Protein AF-A0A8H2NND2-F1 (afdb_monomer_lite)

Structure (mmCIF, N/CA/C/O backbone):
data_AF-A0A8H2NND2-F1
#
_entry.id   AF-A0A8H2NND2-F1
#
loop_
_atom_site.group_PDB
_atom_site.id
_atom_site.type_symbol
_atom_site.label_atom_id
_atom_site.label_alt_id
_atom_site.label_comp_id
_atom_site.label_asym_id
_atom_site.label_entity_id
_atom_site.label_seq_id
_atom_site.pdbx_PDB_ins_code
_atom_site.Cartn_x
_atom_site.Cartn_y
_atom_site.Cartn_z
_atom_site.occupancy
_atom_site.B_iso_or_equiv
_atom_site.auth_seq_id
_atom_site.auth_comp_id
_atom_site.auth_asym_id
_atom_site.auth_atom_id
_atom_site.pdbx_PDB_model_num
ATOM 1 N N . MET A 1 1 ? 21.961 -2.029 -0.034 1.00 73.00 1 MET A N 1
ATOM 2 C CA . MET A 1 1 ? 20.960 -2.252 -1.105 1.00 73.00 1 MET A CA 1
ATOM 3 C C . MET A 1 1 ? 20.460 -0.881 -1.541 1.00 73.00 1 MET A C 1
ATOM 5 O O . MET A 1 1 ? 20.044 -0.136 -0.665 1.00 73.00 1 MET A O 1
ATOM 9 N N . SER A 1 2 ? 20.564 -0.498 -2.816 1.00 92.62 2 SER A N 1
ATOM 10 C CA . SER A 1 2 ? 20.073 0.818 -3.266 1.00 92.62 2 SER A CA 1
ATOM 11 C C . SER A 1 2 ? 18.563 0.792 -3.539 1.00 92.62 2 SER A C 1
ATOM 13 O O . SER A 1 2 ? 17.983 -0.272 -3.765 1.00 92.62 2 SER A O 1
ATOM 15 N N . VAL A 1 3 ? 17.925 1.967 -3.565 1.00 85.38 3 VAL A N 1
ATOM 16 C CA . VAL A 1 3 ? 16.500 2.105 -3.931 1.00 85.38 3 VAL A CA 1
ATOM 17 C C . VAL A 1 3 ? 16.230 1.508 -5.318 1.00 85.38 3 VAL A C 1
ATOM 19 O O . VAL A 1 3 ? 15.247 0.792 -5.507 1.00 85.38 3 VAL A O 1
ATOM 22 N N . ALA A 1 4 ? 17.145 1.730 -6.267 1.00 90.75 4 ALA A N 1
ATOM 23 C CA . ALA A 1 4 ? 17.067 1.171 -7.614 1.00 90.75 4 ALA A CA 1
ATOM 24 C C . ALA A 1 4 ? 17.147 -0.365 -7.616 1.00 90.75 4 ALA A C 1
ATOM 26 O O . ALA A 1 4 ? 16.371 -1.013 -8.313 1.00 90.75 4 ALA A O 1
ATOM 27 N N . MET A 1 5 ? 18.019 -0.959 -6.790 1.00 93.69 5 MET A N 1
ATOM 28 C CA . MET A 1 5 ? 18.108 -2.418 -6.665 1.00 93.69 5 MET A CA 1
ATOM 29 C C . MET A 1 5 ? 16.816 -3.033 -6.123 1.00 93.69 5 MET A C 1
ATOM 31 O O . MET A 1 5 ? 16.362 -4.052 -6.638 1.00 93.69 5 MET A O 1
ATOM 35 N N . LEU A 1 6 ? 16.229 -2.440 -5.078 1.00 91.75 6 LEU A N 1
ATOM 36 C CA . LEU A 1 6 ? 15.003 -2.961 -4.472 1.00 91.75 6 LEU A CA 1
ATOM 37 C C . LEU A 1 6 ? 13.834 -2.898 -5.463 1.00 91.75 6 LEU A C 1
ATOM 39 O O . LEU A 1 6 ? 13.094 -3.870 -5.614 1.00 91.75 6 LEU A O 1
ATOM 43 N N . ARG A 1 7 ? 13.710 -1.777 -6.180 1.00 92.56 7 ARG A N 1
ATOM 44 C CA . ARG A 1 7 ? 12.675 -1.603 -7.198 1.00 92.56 7 ARG A CA 1
ATOM 45 C C . ARG A 1 7 ? 12.864 -2.537 -8.391 1.00 92.56 7 ARG A C 1
ATOM 47 O O . ARG A 1 7 ? 11.903 -3.177 -8.797 1.00 92.56 7 ARG A O 1
ATOM 54 N N . GLY A 1 8 ? 14.093 -2.682 -8.887 1.00 94.06 8 GLY A N 1
ATOM 55 C CA . GLY A 1 8 ? 14.400 -3.595 -9.989 1.00 94.06 8 GLY A CA 1
ATOM 56 C C . GLY A 1 8 ? 14.063 -5.049 -9.654 1.00 94.06 8 GLY A C 1
ATOM 57 O O . GLY A 1 8 ? 13.446 -5.737 -10.460 1.00 94.06 8 GLY A O 1
ATOM 58 N N . ARG A 1 9 ? 14.374 -5.506 -8.433 1.00 94.81 9 ARG A N 1
ATOM 59 C CA . ARG A 1 9 ? 13.990 -6.853 -7.970 1.00 94.81 9 ARG A CA 1
ATOM 60 C C . ARG A 1 9 ? 12.475 -7.047 -7.913 1.00 94.81 9 ARG A C 1
ATOM 62 O O . ARG A 1 9 ? 11.997 -8.118 -8.268 1.00 94.81 9 ARG A O 1
ATOM 69 N N . PHE A 1 10 ? 11.730 -6.030 -7.478 1.00 95.06 10 PHE A N 1
ATOM 70 C CA . PHE A 1 10 ? 10.268 -6.075 -7.491 1.00 95.06 10 PHE A CA 1
ATOM 71 C C . PHE A 1 10 ? 9.716 -6.162 -8.917 1.00 95.06 10 PHE A C 1
ATOM 73 O O . PHE A 1 10 ? 8.856 -6.997 -9.174 1.00 95.06 10 PHE A O 1
ATOM 80 N N . ASP A 1 11 ? 10.202 -5.321 -9.834 1.00 94.81 11 ASP A N 1
ATOM 81 C CA . ASP A 1 11 ? 9.716 -5.308 -11.217 1.00 94.81 11 ASP A CA 1
ATOM 82 C C . ASP A 1 11 ? 9.991 -6.660 -11.905 1.00 94.81 11 ASP A C 1
ATOM 84 O O . ASP A 1 11 ? 9.073 -7.224 -12.491 1.00 94.81 11 ASP A O 1
ATOM 88 N N . LEU A 1 12 ? 11.178 -7.253 -11.709 1.00 95.88 12 LEU A N 1
ATOM 89 C CA . LEU A 1 12 ? 11.490 -8.606 -12.196 1.00 95.88 12 LEU A CA 1
ATOM 90 C C . LEU A 1 12 ? 10.544 -9.675 -11.628 1.00 95.88 12 LEU A C 1
ATOM 92 O O . LEU A 1 12 ? 10.078 -10.540 -12.363 1.00 95.88 12 LEU A O 1
ATOM 96 N N . ALA A 1 13 ? 10.252 -9.622 -10.326 1.00 96.00 13 ALA A N 1
ATOM 97 C CA . ALA A 1 13 ? 9.335 -10.566 -9.691 1.00 96.00 13 ALA A CA 1
ATOM 98 C C . ALA A 1 13 ? 7.895 -10.404 -10.204 1.00 96.00 13 ALA A C 1
ATOM 100 O O . ALA A 1 13 ? 7.197 -11.398 -10.401 1.00 96.00 13 ALA A O 1
ATOM 101 N N . ARG A 1 14 ? 7.450 -9.164 -10.445 1.00 96.50 14 ARG A N 1
ATOM 102 C CA . ARG A 1 14 ? 6.133 -8.879 -11.025 1.00 96.50 14 ARG A CA 1
ATOM 103 C C . ARG A 1 14 ? 6.035 -9.415 -12.452 1.00 96.50 14 ARG A C 1
ATOM 105 O O . ARG A 1 14 ? 5.045 -10.062 -12.783 1.00 96.50 14 ARG A O 1
ATOM 112 N N . ASP A 1 15 ? 7.056 -9.162 -13.265 1.00 95.88 15 ASP A N 1
ATOM 113 C CA . ASP A 1 15 ? 7.093 -9.607 -14.656 1.00 95.88 15 ASP A CA 1
ATOM 114 C C . ASP A 1 15 ? 7.116 -11.143 -14.732 1.00 95.88 15 ASP A C 1
ATOM 116 O O . ASP A 1 15 ? 6.360 -11.731 -15.500 1.00 95.88 15 ASP A O 1
ATOM 120 N N . ALA A 1 16 ? 7.879 -11.809 -13.855 1.00 97.12 16 ALA A N 1
ATOM 121 C CA . ALA A 1 16 ? 7.881 -13.270 -13.729 1.00 97.12 16 ALA A CA 1
ATOM 122 C C . ALA A 1 16 ? 6.524 -13.849 -13.280 1.00 97.12 16 ALA A C 1
ATOM 124 O O . ALA A 1 16 ? 6.181 -14.969 -13.651 1.00 97.12 16 ALA A O 1
ATOM 125 N N . ALA A 1 17 ? 5.740 -13.095 -12.504 1.00 96.25 17 ALA A N 1
ATOM 126 C CA . ALA A 1 17 ? 4.378 -13.460 -12.114 1.00 96.25 17 ALA A CA 1
ATOM 127 C C . ALA A 1 17 ? 3.327 -13.161 -13.203 1.00 96.25 17 ALA A C 1
ATOM 129 O O . ALA A 1 17 ? 2.148 -13.441 -12.994 1.00 96.25 17 ALA A O 1
ATOM 130 N N . GLY A 1 18 ? 3.724 -12.577 -14.342 1.00 96.62 18 GLY A N 1
ATOM 131 C CA . GLY A 1 18 ? 2.822 -12.240 -15.445 1.00 96.62 18 GLY A CA 1
ATOM 132 C C . GLY A 1 18 ? 1.848 -11.099 -15.137 1.00 96.62 18 GLY A C 1
ATOM 133 O O . GLY A 1 18 ? 0.807 -11.003 -15.780 1.00 96.62 18 GLY A O 1
ATOM 134 N N . VAL A 1 19 ? 2.153 -10.246 -14.153 1.00 95.75 19 VAL A N 1
ATOM 135 C CA . VAL A 1 19 ? 1.260 -9.154 -13.733 1.00 95.75 19 VAL A CA 1
ATOM 136 C C . VAL A 1 19 ? 1.649 -7.853 -14.426 1.00 95.75 19 VAL A C 1
ATOM 138 O O . VAL A 1 19 ? 2.806 -7.423 -14.371 1.00 95.75 19 VAL A O 1
ATOM 141 N N . ALA A 1 20 ? 0.683 -7.172 -15.045 1.00 94.56 20 ALA A N 1
ATOM 142 C CA . ALA A 1 20 ? 0.963 -5.915 -15.721 1.00 94.56 20 ALA A CA 1
ATOM 143 C C . ALA A 1 20 ? 1.311 -4.797 -14.720 1.00 94.56 20 ALA A C 1
ATOM 145 O O . ALA A 1 20 ? 0.766 -4.693 -13.618 1.00 94.56 20 ALA A O 1
ATOM 146 N N . LYS A 1 21 ? 2.196 -3.880 -15.127 1.00 91.31 21 LYS A N 1
ATOM 147 C CA . LYS A 1 21 ? 2.609 -2.728 -14.303 1.00 91.31 21 LYS A CA 1
ATOM 148 C C . LYS A 1 21 ? 1.456 -1.803 -13.905 1.00 91.31 21 LYS A C 1
ATOM 150 O O . LYS A 1 21 ? 1.540 -1.126 -12.879 1.00 91.31 21 LYS A O 1
ATOM 155 N N . SER A 1 22 ? 0.426 -1.712 -14.741 1.00 92.88 22 SER A N 1
ATOM 156 C CA . SER A 1 22 ? -0.794 -0.947 -14.466 1.00 92.88 22 SER A CA 1
ATOM 157 C C . SER A 1 22 ? -1.642 -1.579 -13.364 1.00 92.88 22 SER A C 1
ATOM 159 O O . SER A 1 22 ? -2.358 -0.858 -12.677 1.00 92.88 22 SER A O 1
ATOM 161 N N . GLU A 1 23 ? -1.542 -2.894 -13.180 1.00 92.12 23 GLU A N 1
ATOM 162 C CA . GLU A 1 23 ? -2.336 -3.655 -12.214 1.00 92.12 23 GLU A CA 1
ATOM 163 C C . GLU A 1 23 ? -1.656 -3.746 -10.846 1.00 92.12 23 GLU A C 1
ATOM 165 O O . GLU A 1 23 ? -2.337 -3.733 -9.821 1.00 92.12 23 GLU A O 1
ATOM 170 N N . PHE A 1 24 ? -0.319 -3.820 -10.812 1.00 91.69 24 PHE A N 1
ATOM 171 C CA . PHE A 1 24 ? 0.424 -3.938 -9.559 1.00 91.69 24 PHE A CA 1
ATOM 172 C C . PHE A 1 24 ? 1.776 -3.219 -9.580 1.00 91.69 24 PHE A C 1
ATOM 174 O O . PHE A 1 24 ? 2.661 -3.472 -10.403 1.00 91.69 24 PHE A O 1
ATOM 181 N N . GLN A 1 25 ? 1.961 -2.322 -8.618 1.00 93.19 25 GLN A N 1
ATOM 182 C CA . GLN A 1 25 ? 3.157 -1.512 -8.433 1.00 93.19 25 GLN A CA 1
ATOM 183 C C . GLN A 1 25 ? 3.741 -1.711 -7.035 1.00 93.19 25 GLN A C 1
ATOM 185 O O . GLN A 1 25 ? 3.048 -2.040 -6.080 1.00 93.19 25 GLN A O 1
ATOM 190 N N . MET A 1 26 ? 5.031 -1.415 -6.870 1.00 92.31 26 MET A N 1
ATOM 191 C CA . MET A 1 26 ? 5.730 -1.602 -5.592 1.00 92.31 26 MET A CA 1
ATOM 192 C C . MET A 1 26 ? 5.068 -0.852 -4.421 1.00 92.31 26 MET A C 1
ATOM 194 O O . MET A 1 26 ? 5.019 -1.352 -3.301 1.00 92.31 26 MET A O 1
ATOM 198 N N . ARG A 1 27 ? 4.501 0.335 -4.681 1.00 91.50 27 ARG A N 1
ATOM 199 C CA . ARG A 1 27 ? 3.759 1.124 -3.680 1.00 91.50 27 ARG A CA 1
ATOM 200 C C . ARG A 1 27 ? 2.488 0.431 -3.182 1.00 91.50 27 ARG A C 1
ATOM 202 O O . ARG A 1 27 ? 2.047 0.702 -2.070 1.00 91.50 27 ARG A O 1
ATOM 209 N N . ASP A 1 28 ? 1.924 -0.486 -3.965 1.00 91.75 28 ASP A N 1
ATOM 210 C CA . ASP A 1 28 ? 0.705 -1.210 -3.605 1.00 91.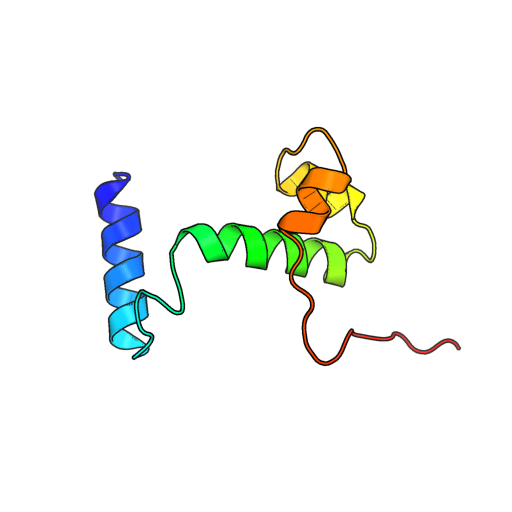75 28 ASP A CA 1
ATOM 211 C C . ASP A 1 28 ? 0.930 -2.204 -2.468 1.00 91.75 28 ASP A C 1
ATOM 213 O O . ASP A 1 28 ? -0.036 -2.574 -1.797 1.00 91.75 28 ASP A O 1
ATOM 217 N N . LEU A 1 29 ? 2.189 -2.567 -2.195 1.00 92.12 29 LEU A N 1
ATOM 218 C CA . LEU A 1 29 ? 2.581 -3.324 -1.007 1.00 92.12 29 LEU A CA 1
ATOM 219 C C . LEU A 1 29 ? 2.249 -2.568 0.282 1.00 92.12 29 LEU A C 1
ATOM 221 O O . LEU A 1 29 ? 1.835 -3.184 1.259 1.00 92.12 29 LEU A O 1
ATOM 225 N N . ARG A 1 30 ? 2.361 -1.233 0.286 1.00 92.38 30 ARG A N 1
ATOM 226 C CA . ARG A 1 30 ? 2.029 -0.413 1.459 1.00 92.38 30 ARG A CA 1
ATOM 227 C C . ARG A 1 30 ? 0.532 -0.458 1.765 1.00 92.38 30 ARG A C 1
ATOM 229 O O . ARG A 1 30 ? 0.149 -0.702 2.904 1.00 92.38 30 ARG A O 1
ATOM 236 N N . ALA A 1 31 ? -0.310 -0.294 0.745 1.00 91.19 31 ALA A N 1
ATOM 237 C CA . ALA A 1 31 ? -1.762 -0.426 0.889 1.00 91.19 31 ALA A CA 1
ATOM 238 C C . ALA A 1 31 ? -2.173 -1.858 1.291 1.00 91.19 31 ALA A C 1
ATOM 240 O O . ALA A 1 31 ? -3.027 -2.045 2.160 1.00 91.19 31 ALA A O 1
ATOM 241 N N . LYS A 1 32 ? -1.521 -2.888 0.724 1.00 91.31 32 LYS A N 1
ATOM 242 C CA . LYS A 1 32 ? -1.713 -4.294 1.125 1.00 91.31 32 LYS A CA 1
ATOM 243 C C . LYS A 1 32 ? -1.403 -4.498 2.609 1.00 91.31 32 LYS A C 1
ATOM 245 O O . LYS A 1 32 ? -2.246 -5.051 3.309 1.00 91.31 32 LYS A O 1
ATOM 250 N N . ALA A 1 33 ? -0.250 -4.013 3.071 1.00 92.12 33 ALA A N 1
ATOM 251 C CA . ALA A 1 33 ? 0.202 -4.146 4.453 1.00 92.12 33 ALA A CA 1
ATOM 252 C C . ALA A 1 33 ? -0.729 -3.433 5.444 1.00 92.12 33 ALA A C 1
ATOM 254 O O . ALA A 1 33 ? -1.096 -4.018 6.458 1.00 92.12 33 ALA A O 1
ATOM 255 N N . GLY A 1 34 ? -1.168 -2.208 5.129 1.00 92.00 34 GLY A N 1
ATOM 256 C CA . GLY A 1 34 ? -2.150 -1.490 5.949 1.00 92.00 34 GLY A CA 1
ATOM 257 C C . GLY A 1 34 ? -3.480 -2.238 6.053 1.00 92.00 34 GLY A C 1
ATOM 258 O O . GLY A 1 34 ? -4.025 -2.392 7.144 1.00 92.00 34 GLY A O 1
ATOM 259 N N . THR A 1 35 ? -3.962 -2.773 4.927 1.00 89.50 35 THR A N 1
ATOM 260 C CA . THR A 1 35 ? -5.192 -3.581 4.887 1.00 89.50 35 THR A CA 1
ATOM 261 C C . THR A 1 35 ? -5.050 -4.858 5.715 1.00 89.50 35 THR A C 1
ATOM 263 O O . THR A 1 35 ? -5.926 -5.161 6.515 1.00 89.50 35 THR A O 1
ATOM 266 N N . ASP A 1 36 ? -3.940 -5.590 5.568 1.00 90.06 36 ASP A N 1
ATOM 267 C CA . ASP A 1 36 ? -3.683 -6.808 6.349 1.00 90.06 36 ASP A CA 1
ATOM 268 C C . ASP A 1 36 ? -3.638 -6.522 7.844 1.00 90.06 3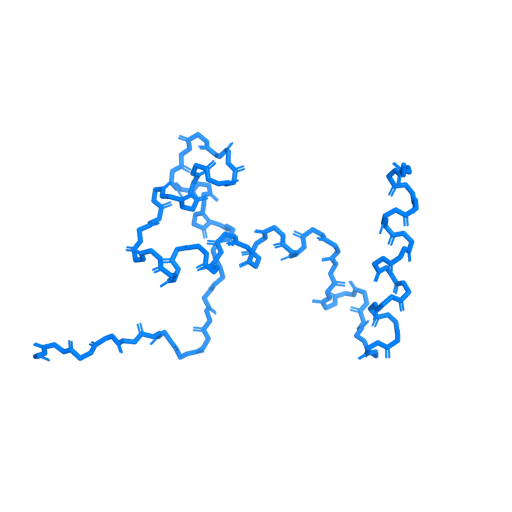6 ASP A C 1
ATOM 270 O O . ASP A 1 36 ? -4.177 -7.293 8.638 1.00 90.06 36 ASP A O 1
ATOM 274 N N . LYS A 1 37 ? -3.024 -5.399 8.231 1.00 91.31 37 LYS A N 1
ATOM 275 C CA . LYS A 1 37 ? -2.955 -5.015 9.632 1.00 91.31 37 LYS A CA 1
ATOM 276 C C . LYS A 1 37 ? -4.347 -4.770 10.190 1.00 91.31 37 LYS A C 1
ATOM 278 O O . LYS A 1 37 ? -4.687 -5.432 11.161 1.00 91.31 37 LYS A O 1
ATOM 283 N N . ALA A 1 38 ? -5.148 -3.921 9.545 1.00 88.56 38 ALA A N 1
ATOM 284 C CA . ALA A 1 38 ? -6.515 -3.639 9.981 1.00 88.56 38 ALA A CA 1
ATOM 285 C C . ALA A 1 38 ? -7.396 -4.899 10.025 1.00 88.56 38 ALA A C 1
ATOM 287 O O . ALA A 1 38 ? -8.168 -5.070 10.962 1.00 88.56 38 ALA A O 1
ATOM 288 N N . GLU A 1 39 ? -7.268 -5.801 9.045 1.00 85.75 39 GLU A N 1
ATOM 289 C CA . GLU A 1 39 ? -8.009 -7.071 9.031 1.00 85.75 39 GLU A CA 1
ATOM 290 C C . GLU A 1 39 ? -7.571 -8.014 10.160 1.00 85.75 39 GLU A C 1
ATOM 292 O O . GLU A 1 39 ? -8.407 -8.692 10.749 1.00 85.75 39 GLU A O 1
ATOM 297 N N . SER A 1 40 ? -6.270 -8.076 10.460 1.00 86.56 40 SER A N 1
ATOM 298 C CA . SER A 1 40 ? -5.726 -8.963 11.498 1.00 86.56 40 SER A CA 1
ATOM 299 C C . SER A 1 40 ? -5.954 -8.455 12.923 1.00 86.56 40 SER A C 1
ATOM 301 O O . SER A 1 40 ? -6.170 -9.263 13.821 1.00 86.56 40 SER A O 1
ATOM 303 N N . SER A 1 41 ? -5.902 -7.138 13.142 1.00 85.88 41 SER A N 1
ATOM 304 C CA . SER A 1 41 ? -6.122 -6.521 14.453 1.00 85.88 41 SER A CA 1
ATOM 305 C C . SER A 1 41 ? -7.595 -6.247 14.742 1.00 85.88 41 SER A C 1
ATOM 307 O O . SER A 1 41 ? -7.955 -6.080 15.903 1.00 85.88 41 SER A O 1
ATOM 309 N N . GLY A 1 42 ? -8.429 -6.124 13.703 1.00 82.31 42 GLY A N 1
ATOM 310 C CA . GLY A 1 42 ? -9.773 -5.552 13.819 1.00 82.31 42 GLY A CA 1
ATOM 311 C C . GLY A 1 42 ? -9.770 -4.056 14.161 1.00 82.31 42 GLY A C 1
ATOM 312 O O . GLY A 1 42 ? -10.826 -3.497 14.444 1.00 82.31 42 GLY A O 1
ATOM 313 N N . ASP A 1 43 ? -8.601 -3.407 14.134 1.00 86.19 43 ASP A N 1
ATOM 314 C CA . ASP A 1 43 ? -8.381 -2.043 14.614 1.00 86.19 43 ASP A CA 1
ATOM 315 C C . ASP A 1 43 ? -7.582 -1.216 13.597 1.00 86.19 43 ASP A C 1
ATOM 317 O O . ASP A 1 43 ? -6.405 -1.480 13.314 1.00 86.19 43 ASP A O 1
ATOM 321 N N . ILE A 1 44 ? -8.236 -0.180 13.071 1.00 86.81 44 ILE A N 1
ATOM 322 C CA . ILE A 1 44 ? -7.676 0.749 12.088 1.00 86.81 44 ILE A CA 1
ATOM 323 C C . ILE A 1 44 ? -6.597 1.669 12.678 1.00 86.81 44 ILE A C 1
ATOM 325 O O . ILE A 1 44 ? -5.744 2.152 11.931 1.00 86.81 44 ILE A O 1
ATOM 329 N N . LEU A 1 45 ? -6.569 1.886 13.998 1.00 91.88 45 LEU A N 1
ATOM 330 C CA . LEU A 1 45 ? -5.538 2.697 14.654 1.00 91.88 45 LEU A CA 1
ATOM 331 C C . LEU A 1 45 ? -4.170 2.025 14.558 1.00 91.88 45 LEU A C 1
ATOM 333 O O . LEU A 1 45 ? -3.182 2.673 14.223 1.00 91.88 45 LEU A O 1
ATOM 337 N N . GLN A 1 46 ? -4.118 0.704 14.718 1.00 91.25 46 GLN A N 1
ATOM 338 C CA . GLN A 1 46 ? -2.870 -0.033 14.526 1.00 91.25 46 GLN A CA 1
ATOM 339 C C . GLN A 1 46 ? -2.386 0.010 13.071 1.00 91.25 46 GLN A C 1
ATOM 341 O O . GLN A 1 46 ? -1.182 0.055 12.819 1.00 91.25 46 GLN A O 1
ATOM 346 N N . ALA A 1 47 ? -3.306 0.017 12.100 1.00 92.31 47 ALA A N 1
ATOM 347 C CA . ALA A 1 47 ? -2.949 0.216 10.698 1.00 92.31 47 ALA A CA 1
ATOM 348 C C . ALA A 1 47 ? -2.442 1.647 10.443 1.00 92.31 47 ALA A C 1
ATOM 350 O O . ALA A 1 47 ? -1.463 1.819 9.720 1.00 92.31 47 ALA A O 1
ATOM 351 N N . ARG A 1 48 ? -3.044 2.667 11.071 1.00 93.81 48 ARG A N 1
ATOM 352 C CA . ARG A 1 48 ? -2.563 4.059 11.028 1.00 93.81 48 ARG A CA 1
ATOM 353 C C . ARG A 1 48 ? -1.128 4.158 11.537 1.00 93.81 48 ARG A C 1
ATOM 355 O O . ARG A 1 48 ? -0.295 4.741 10.845 1.00 93.81 48 ARG A O 1
ATOM 362 N N . ASP A 1 49 ? -0.846 3.566 12.692 1.00 93.75 49 ASP A N 1
ATOM 363 C CA . ASP A 1 49 ? 0.473 3.632 13.328 1.00 93.75 49 ASP A CA 1
ATOM 364 C C . ASP A 1 49 ? 1.529 2.900 12.497 1.00 93.75 49 ASP A C 1
ATOM 366 O O . ASP A 1 49 ? 2.608 3.438 12.259 1.00 93.75 49 ASP A O 1
ATOM 370 N N . GLN A 1 50 ? 1.195 1.728 11.947 1.00 93.00 50 GLN A N 1
ATOM 371 C CA . GLN A 1 50 ? 2.086 1.002 11.039 1.00 93.00 50 GLN A CA 1
ATOM 372 C C . GLN A 1 50 ? 2.387 1.785 9.753 1.00 93.00 50 GLN A C 1
ATOM 374 O O . GLN A 1 50 ? 3.500 1.723 9.228 1.00 93.00 50 GLN A O 1
ATOM 379 N N . LEU A 1 51 ? 1.399 2.497 9.210 1.00 93.12 51 LEU A N 1
ATOM 380 C CA . LEU A 1 51 ? 1.601 3.337 8.035 1.00 93.12 51 LEU A CA 1
ATOM 381 C C . LEU A 1 51 ? 2.279 4.671 8.397 1.00 93.12 51 LEU A C 1
ATOM 383 O O . LEU A 1 51 ? 2.829 5.324 7.513 1.00 93.12 51 LEU A O 1
ATOM 387 N N . GLY A 1 52 ? 2.296 5.077 9.666 1.00 94.12 52 GLY A N 1
ATOM 388 C CA . GLY A 1 52 ? 2.811 6.379 10.089 1.00 94.12 52 GLY A CA 1
ATOM 389 C C . GLY A 1 52 ? 1.933 7.539 9.614 1.00 94.12 52 GLY A C 1
ATOM 390 O O . GLY A 1 52 ? 2.446 8.582 9.219 1.00 94.12 52 GLY A O 1
ATOM 391 N N . HIS A 1 53 ? 0.612 7.347 9.570 1.00 95.31 53 HIS A N 1
ATOM 392 C CA . HIS A 1 53 ? -0.331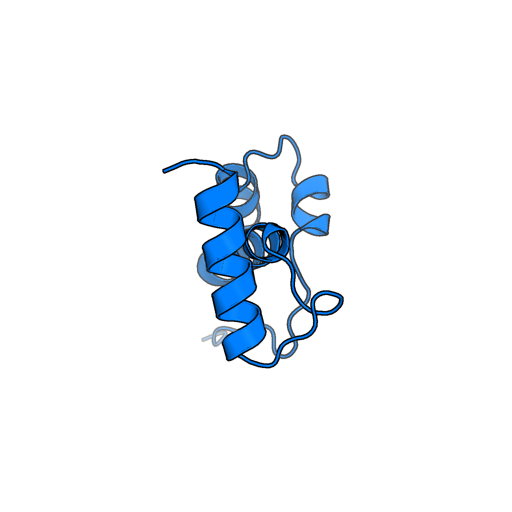 8.415 9.233 1.00 95.31 53 HIS A CA 1
ATOM 393 C C . HIS A 1 53 ? -0.746 9.205 10.476 1.00 95.31 53 HIS A C 1
ATOM 395 O O . HIS A 1 53 ? -0.904 8.648 11.558 1.00 95.31 53 HIS A O 1
ATOM 401 N N . THR A 1 54 ? -0.995 10.504 10.318 1.00 91.88 54 THR A N 1
ATOM 402 C CA . THR A 1 54 ? -1.450 11.358 11.427 1.00 91.88 54 THR A CA 1
ATOM 403 C C . THR A 1 54 ? -2.928 11.139 11.755 1.00 91.88 54 THR A C 1
ATOM 405 O O . THR A 1 54 ? -3.329 11.224 12.912 1.00 91.88 54 THR A O 1
ATOM 408 N N . THR A 1 55 ? -3.755 10.829 10.751 1.00 91.75 55 THR A N 1
ATOM 409 C CA . THR A 1 55 ? -5.207 10.674 10.910 1.00 91.75 55 THR A CA 1
ATOM 410 C C . THR A 1 55 ? -5.698 9.334 10.375 1.00 91.75 55 THR A C 1
ATOM 412 O O . THR A 1 55 ? -5.117 8.746 9.461 1.00 91.75 55 THR A O 1
ATOM 415 N N . VAL A 1 56 ? -6.806 8.852 10.942 1.00 89.50 56 VAL A N 1
ATOM 416 C CA . VAL A 1 56 ? -7.477 7.622 10.491 1.00 89.50 56 VAL A CA 1
ATOM 417 C C . VAL A 1 56 ? -8.046 7.785 9.081 1.00 89.50 56 VAL A C 1
ATOM 419 O O . VAL A 1 56 ? -7.936 6.864 8.282 1.00 89.50 56 VAL A O 1
ATOM 422 N N . VAL A 1 57 ? -8.537 8.978 8.738 1.00 90.56 57 VAL A N 1
ATOM 423 C CA . VAL A 1 57 ? -9.093 9.292 7.409 1.00 90.56 57 VAL A CA 1
ATOM 424 C C . VAL A 1 57 ? -8.077 9.038 6.290 1.00 90.56 57 VAL A C 1
ATOM 426 O O . VAL A 1 57 ? -8.416 8.483 5.248 1.00 90.56 57 VAL A O 1
ATOM 429 N N . MET A 1 58 ? -6.800 9.383 6.498 1.00 90.12 58 MET A N 1
ATOM 430 C CA . MET A 1 58 ? -5.758 9.029 5.529 1.00 90.12 58 MET A CA 1
ATOM 431 C C . MET A 1 58 ? -5.588 7.515 5.422 1.00 90.12 58 MET A C 1
ATOM 433 O O . MET A 1 58 ? -5.453 6.986 4.326 1.00 90.12 58 MET A O 1
ATOM 437 N N . THR A 1 59 ? -5.599 6.802 6.546 1.00 90.31 59 THR A N 1
ATOM 438 C CA . THR A 1 59 ? -5.483 5.340 6.562 1.00 90.31 59 THR A CA 1
ATOM 439 C C . THR A 1 59 ? -6.613 4.671 5.797 1.00 90.31 59 THR A C 1
ATOM 441 O O . THR A 1 59 ? -6.331 3.755 5.033 1.00 90.31 59 THR A O 1
ATOM 444 N N . GLU A 1 60 ? -7.846 5.161 5.902 1.00 87.75 60 GLU A N 1
ATOM 445 C CA . GLU A 1 60 ? -8.993 4.635 5.150 1.00 87.75 60 GLU A CA 1
ATOM 446 C C . GLU A 1 60 ? -8.758 4.639 3.633 1.00 87.75 60 GLU A C 1
ATOM 448 O O . GLU A 1 60 ? -9.114 3.673 2.966 1.00 87.75 60 GLU A O 1
ATOM 453 N N . GLN A 1 61 ? -8.066 5.647 3.088 1.00 86.94 61 GLN A N 1
ATOM 454 C CA . GLN A 1 61 ? -7.710 5.690 1.660 1.00 86.94 61 GLN A CA 1
ATOM 455 C C . GLN A 1 61 ? -6.695 4.608 1.253 1.00 86.94 61 GLN A C 1
ATOM 457 O O . GLN A 1 61 ? -6.617 4.227 0.084 1.00 86.94 61 GLN A O 1
ATOM 462 N N . TYR A 1 62 ? -5.895 4.123 2.205 1.00 84.56 62 TYR A N 1
ATOM 463 C CA . TYR A 1 62 ? -4.914 3.056 1.992 1.00 84.56 62 TYR A CA 1
ATOM 464 C C . TYR A 1 62 ? -5.475 1.660 2.301 1.00 84.56 62 TYR A C 1
ATOM 466 O O . TYR A 1 62 ? -4.901 0.670 1.835 1.00 84.56 62 TYR A O 1
ATOM 474 N N . ILE A 1 63 ? -6.573 1.561 3.058 1.00 85.50 63 ILE A N 1
ATOM 475 C CA . ILE A 1 63 ? -7.297 0.308 3.280 1.00 85.50 63 ILE A CA 1
ATOM 476 C C . ILE A 1 63 ? -8.085 -0.037 2.016 1.00 85.50 63 ILE A C 1
ATOM 478 O O . ILE A 1 63 ? -8.918 0.727 1.538 1.00 85.50 63 ILE A O 1
ATOM 482 N N . ARG A 1 64 ? -7.838 -1.224 1.463 1.00 82.50 64 ARG A N 1
ATOM 483 C CA . ARG A 1 64 ? -8.586 -1.728 0.309 1.00 82.50 64 ARG A CA 1
ATOM 484 C C . ARG A 1 64 ? -9.777 -2.555 0.769 1.00 82.50 64 ARG A C 1
ATOM 486 O O . ARG A 1 64 ? -9.624 -3.468 1.575 1.00 82.50 64 ARG A O 1
ATOM 493 N N . ASN A 1 65 ? -10.937 -2.311 0.164 1.00 71.62 65 ASN A N 1
ATOM 494 C CA . ASN A 1 65 ? -12.115 -3.157 0.333 1.00 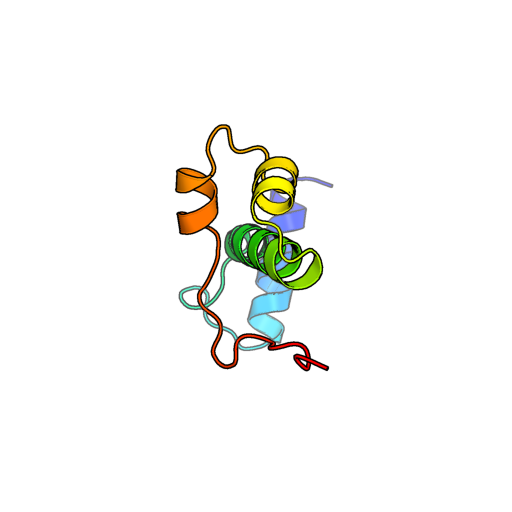71.62 65 ASN A CA 1
ATOM 495 C C . ASN A 1 65 ? -11.892 -4.504 -0.366 1.00 71.62 65 ASN A C 1
ATOM 497 O O . ASN A 1 65 ? -12.015 -4.610 -1.588 1.00 71.62 65 ASN A O 1
ATOM 501 N N . ARG A 1 66 ? -11.543 -5.541 0.399 1.00 69.31 66 ARG A N 1
ATOM 502 C CA . ARG A 1 66 ? -11.432 -6.903 -0.133 1.00 69.31 66 ARG A CA 1
ATOM 503 C C . ARG A 1 66 ? -12.801 -7.552 -0.249 1.00 69.31 66 ARG A C 1
ATOM 505 O O . ARG A 1 66 ? -13.652 -7.412 0.629 1.00 69.31 66 ARG A O 1
ATOM 512 N N . LYS A 1 67 ? -12.998 -8.315 -1.325 1.00 60.31 67 LYS A N 1
ATOM 513 C CA . LYS A 1 67 ? -14.145 -9.221 -1.428 1.00 60.31 67 LYS A CA 1
ATOM 514 C C . LYS A 1 67 ? -14.017 -10.296 -0.343 1.00 60.31 67 LYS A C 1
ATOM 516 O O . LYS A 1 67 ? -12.974 -10.933 -0.246 1.00 60.31 67 LYS A O 1
ATOM 521 N N . GLY A 1 68 ? -15.077 -10.486 0.444 1.00 61.47 68 GLY A N 1
ATOM 522 C CA . GLY A 1 68 ? -15.124 -11.493 1.509 1.00 61.47 68 GLY A CA 1
ATOM 523 C C . GLY A 1 68 ? -14.511 -11.029 2.831 1.00 61.47 68 GLY A C 1
ATOM 524 O O . GLY A 1 68 ? -13.612 -11.687 3.348 1.00 61.47 68 GLY A O 1
ATOM 525 N N . LYS A 1 69 ? -14.993 -9.901 3.381 1.00 63.38 69 LYS A N 1
ATOM 526 C CA . LYS A 1 69 ? -14.612 -9.422 4.721 1.00 63.38 69 LYS A CA 1
ATOM 527 C C . LYS A 1 69 ? -14.690 -10.588 5.712 1.00 63.38 69 LYS A C 1
ATOM 529 O O . LYS A 1 69 ? -15.751 -11.193 5.860 1.00 63.38 69 LYS A O 1
ATOM 534 N N . LYS A 1 70 ? -13.565 -10.913 6.359 1.00 64.62 70 LYS A N 1
ATOM 535 C CA . LYS A 1 70 ? -13.520 -11.966 7.377 1.00 64.62 70 LYS A CA 1
ATOM 536 C C . LYS A 1 70 ? -14.468 -11.578 8.508 1.00 64.62 70 LYS A C 1
ATOM 538 O O . LYS A 1 70 ? -14.272 -10.552 9.154 1.00 64.62 70 LYS A O 1
ATOM 543 N N . VAL A 1 71 ? -15.501 -12.386 8.708 1.00 67.69 71 VAL A N 1
ATOM 544 C CA . VAL A 1 71 ? -16.402 -12.293 9.854 1.00 67.69 71 VAL A CA 1
ATOM 545 C C . VAL A 1 71 ? -16.005 -13.381 10.841 1.00 67.69 71 VAL A C 1
ATOM 547 O O . VAL A 1 71 ? -15.869 -14.544 10.463 1.00 67.69 71 VAL A O 1
ATOM 550 N N . SER A 1 72 ? -15.752 -13.004 12.090 1.00 67.94 72 SER A N 1
ATOM 551 C CA . SER A 1 72 ? -15.617 -13.969 13.177 1.00 67.94 72 SER A CA 1
ATOM 552 C C . SER A 1 72 ? -17.010 -14.443 13.613 1.00 67.94 72 SER A C 1
ATOM 554 O O . SER A 1 72 ? -17.961 -13.656 13.542 1.00 67.94 72 SER A O 1
ATOM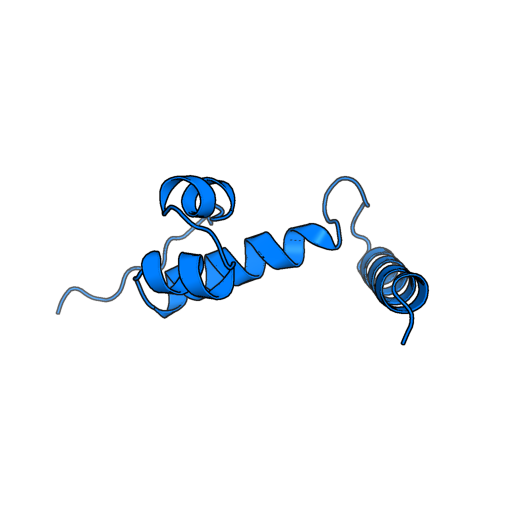 556 N N . PRO A 1 73 ? -17.163 -15.705 14.054 1.00 76.62 73 PRO A N 1
ATOM 557 C CA . PRO A 1 73 ? -18.408 -16.171 14.655 1.00 76.62 73 PRO A CA 1
ATOM 558 C C . PRO A 1 73 ? -18.823 -15.259 15.814 1.00 76.62 73 PRO A C 1
ATOM 560 O O . PRO A 1 73 ? -17.985 -14.827 16.602 1.00 76.62 73 PRO A O 1
ATOM 563 N N . THR A 1 74 ? -20.115 -14.954 15.914 1.00 75.31 74 THR A N 1
ATOM 564 C CA . THR A 1 74 ? -20.687 -14.132 16.995 1.00 75.31 74 THR A CA 1
ATOM 565 C C . THR A 1 74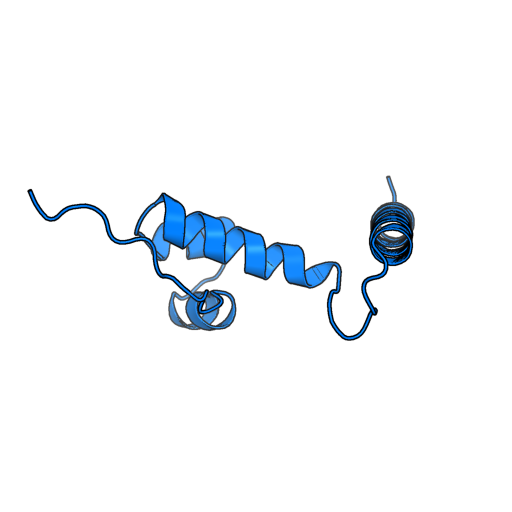 ? -21.033 -14.942 18.250 1.00 75.31 74 THR A C 1
ATOM 567 O O . THR A 1 74 ? -21.815 -14.476 19.078 1.00 75.31 74 THR A O 1
ATOM 570 N N . LYS A 1 75 ? -20.483 -16.152 18.398 1.00 52.41 75 LYS A N 1
ATOM 571 C CA . LYS A 1 75 ? -20.706 -17.049 19.536 1.00 52.41 75 LYS A CA 1
ATOM 572 C C . LYS A 1 75 ? -19.430 -17.784 19.902 1.00 52.41 75 LYS A C 1
ATOM 574 O O . LYS A 1 75 ? -18.753 -18.241 18.953 1.00 52.41 75 LYS A O 1
#

InterPro domains:
  IPR011010 DNA breaking-rejoining enzyme, catalytic core [SSF56349] (2-66)
  IPR013762 Integrase-like, catalytic domain superfamily [G3DSA:1.10.443.10] (1-72)

Foldseek 3Di:
DDPVVVQVVVVVVCVVVVHDCVRDHPCLVLLVQLQVQCLVVVDNVRSCVVSVHPDSVVSVVSHDDDDPRDDDDPD

pLDDT: mean 87.53, std 9.89, range [52.41, 97.12]

Organism: Pseudomonas fluorescens (NCBI:txid294)

Radius of gyration: 15.13 Å; chains: 1; bounding box: 42×28×35 Å

Sequence (75 aa):
MSVAMLRGRFDLARDAAGVAKSEFQMRDLRAKAGTDKAESSGDILQARDQLGHTTVVMTEQYIRNRKGKKVSPTK

Secondary structure (DSSP, 8-state):
--HHHHHHHHHHHHHHTT--TTT--TTHHHHHHHHHHHHHHS-HHHHHHHHT-SSHHHHHHHS---SSPPPPP--